Protein AF-A0A090TDG2-F1 (afdb_monomer)

Secondary structure (DSSP, 8-state):
-PPPPEESSS---GGGPPSS-BTTTEE-SSSS--S-TTS-SSSS-EEEETTEEEE----TT-EE---EE--S-S-EEE--EE----SS-EEEEEEETTEEEEEEEE--SS--TTS-EEPPPEEE-

Sequence (125 aa):
MALPFHELPTVIEAEDFDLGGQGVAYSDREADNLGSKNYRNEGVDFSTHDGNVHVGWFGRGEWMNYTVSVPESGYYEFSAWLGSKSTKVRSIELHEGEATLVEMPFLSSTGETRNFEQTQPHTLF

Structure (mmCIF, N/CA/C/O backbone):
data_AF-A0A090TDG2-F1
#
_entry.id   AF-A0A090TDG2-F1
#
loop_
_atom_site.group_PDB
_atom_site.id
_atom_site.type_symbol
_atom_site.label_atom_id
_atom_site.label_alt_id
_atom_site.label_comp_id
_atom_site.label_asym_id
_atom_site.label_entity_id
_atom_site.label_seq_id
_atom_site.pdbx_PDB_ins_code
_atom_site.Cartn_x
_atom_site.Cartn_y
_atom_site.Cartn_z
_atom_site.occupancy
_atom_site.B_iso_or_equiv
_atom_site.auth_seq_id
_atom_site.auth_comp_id
_atom_site.auth_asym_id
_atom_site.auth_atom_id
_atom_site.pdbx_PDB_model_num
ATOM 1 N N . MET A 1 1 ? 3.299 -23.505 3.174 1.00 52.59 1 MET A N 1
ATOM 2 C CA . MET A 1 1 ? 3.627 -22.106 3.510 1.00 52.59 1 MET A CA 1
ATOM 3 C C . MET A 1 1 ? 2.459 -21.602 4.341 1.00 52.59 1 MET A C 1
ATOM 5 O O . MET A 1 1 ? 1.334 -21.885 3.947 1.00 52.59 1 MET A O 1
ATOM 9 N N . ALA A 1 2 ? 2.695 -21.051 5.532 1.00 52.03 2 ALA A N 1
ATOM 10 C CA . ALA A 1 2 ? 1.613 -20.478 6.335 1.00 52.03 2 ALA A CA 1
ATOM 11 C C . ALA A 1 2 ? 1.201 -19.132 5.722 1.00 52.03 2 ALA A C 1
ATOM 13 O O . ALA A 1 2 ? 2.047 -18.472 5.121 1.00 52.03 2 ALA A O 1
ATOM 14 N N . LEU A 1 3 ? -0.078 -18.767 5.838 1.00 61.41 3 LEU A N 1
ATOM 15 C CA . LEU A 1 3 ? -0.554 -17.426 5.488 1.00 61.41 3 LEU A CA 1
ATOM 16 C C . 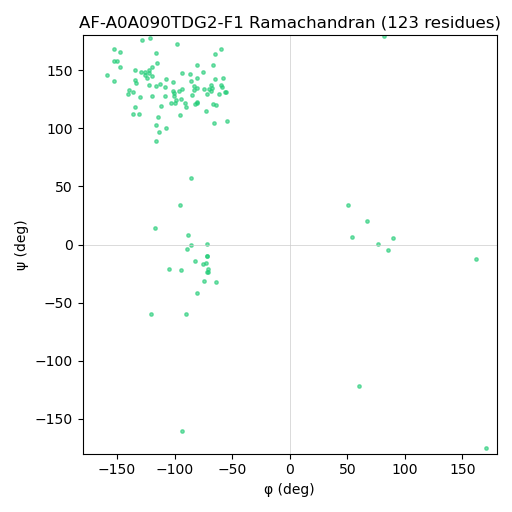LEU A 1 3 ? 0.220 -16.388 6.320 1.00 61.41 3 LEU A C 1
ATOM 18 O O . LEU A 1 3 ? 0.492 -16.676 7.492 1.00 61.41 3 LEU A O 1
ATOM 22 N N . PRO A 1 4 ? 0.565 -15.211 5.773 1.00 75.94 4 PRO A N 1
ATOM 23 C CA . PRO A 1 4 ? 1.006 -14.114 6.619 1.00 75.94 4 PRO A CA 1
ATOM 24 C C . PRO A 1 4 ? -0.178 -13.719 7.517 1.00 75.94 4 PRO A C 1
ATOM 26 O O . PRO A 1 4 ? -1.274 -13.445 7.039 1.00 75.94 4 PRO A O 1
ATOM 29 N N . PHE A 1 5 ? 0.007 -13.813 8.834 1.00 82.12 5 PHE A N 1
ATOM 30 C CA . PHE A 1 5 ? -1.003 -13.420 9.815 1.00 82.12 5 PHE A CA 1
ATOM 31 C C . PHE A 1 5 ? -0.658 -12.030 10.332 1.00 82.12 5 PHE A C 1
ATOM 33 O O . PHE A 1 5 ? 0.421 -11.836 10.893 1.00 82.12 5 PHE A O 1
ATOM 40 N N . HIS A 1 6 ? -1.589 -11.095 10.167 1.00 92.50 6 HIS A N 1
ATOM 41 C CA . HIS A 1 6 ? -1.414 -9.696 10.536 1.00 92.50 6 HIS A CA 1
ATOM 42 C C . HIS A 1 6 ? -2.380 -9.342 11.667 1.00 92.50 6 HIS A C 1
ATOM 44 O O . HIS A 1 6 ? -3.588 -9.281 11.453 1.00 92.50 6 HIS A O 1
ATOM 50 N N . GLU A 1 7 ? -1.878 -9.122 12.879 1.00 96.00 7 GLU A N 1
ATOM 51 C CA . GLU A 1 7 ? -2.692 -8.640 14.003 1.00 96.00 7 GLU A CA 1
ATOM 52 C C . GLU A 1 7 ? -2.515 -7.131 14.163 1.00 96.00 7 GLU A C 1
ATOM 54 O O . GLU A 1 7 ? -1.390 -6.647 14.286 1.00 96.00 7 GLU A O 1
ATOM 59 N N . LEU A 1 8 ? -3.616 -6.378 14.137 1.00 95.75 8 LEU A N 1
ATOM 60 C CA . LEU A 1 8 ? -3.569 -4.926 14.278 1.00 95.75 8 LEU A CA 1
ATOM 61 C C . LEU A 1 8 ? -3.431 -4.513 15.755 1.00 95.75 8 LEU A C 1
ATOM 63 O O . LEU A 1 8 ? -4.089 -5.104 16.615 1.00 95.75 8 LEU A O 1
ATOM 67 N N . PRO A 1 9 ? -2.669 -3.444 16.061 1.00 96.44 9 PRO A N 1
ATOM 68 C CA . PRO A 1 9 ? -1.952 -2.573 15.127 1.00 96.44 9 PRO A CA 1
ATOM 69 C C . PRO A 1 9 ? -0.569 -3.127 14.737 1.00 96.44 9 PRO A C 1
ATOM 71 O O . PRO A 1 9 ? 0.263 -3.409 15.597 1.00 96.44 9 PRO A O 1
ATOM 74 N N . THR A 1 10 ? -0.288 -3.207 13.435 1.00 95.56 10 THR A N 1
ATOM 75 C CA . THR A 1 10 ? 1.020 -3.620 12.901 1.00 95.56 10 THR A CA 1
ATOM 76 C C . THR A 1 10 ? 1.326 -2.909 11.584 1.00 95.56 10 THR A C 1
ATOM 78 O O . THR A 1 10 ? 0.439 -2.334 10.955 1.00 95.56 10 THR A O 1
ATOM 81 N N . VAL A 1 11 ? 2.588 -2.969 11.161 1.00 95.25 11 VAL A N 1
ATOM 82 C CA . VAL A 1 11 ? 2.963 -2.747 9.761 1.00 95.25 11 VAL A CA 1
ATOM 83 C C . VAL A 1 11 ? 2.699 -4.040 8.997 1.00 95.25 11 VAL A C 1
ATOM 85 O O . VAL A 1 11 ? 3.034 -5.123 9.478 1.00 95.25 11 VAL A O 1
ATOM 88 N N . ILE A 1 12 ? 2.079 -3.907 7.829 1.00 95.31 12 ILE A N 1
ATOM 89 C CA . ILE A 1 12 ? 1.849 -4.990 6.876 1.00 95.31 12 ILE A CA 1
ATOM 90 C C . ILE A 1 12 ? 2.725 -4.686 5.665 1.00 95.31 12 ILE A C 1
ATOM 92 O O . ILE A 1 12 ? 2.562 -3.632 5.048 1.00 95.31 12 ILE A O 1
ATOM 96 N N . GLU A 1 13 ? 3.659 -5.580 5.349 1.00 93.75 13 GLU A N 1
ATOM 97 C CA . GLU A 1 13 ? 4.484 -5.436 4.149 1.00 93.75 13 GLU A CA 1
ATOM 98 C C . GLU A 1 13 ? 3.614 -5.631 2.901 1.00 93.75 13 GLU A C 1
ATOM 100 O O . GLU A 1 13 ? 2.770 -6.528 2.852 1.00 93.75 13 GLU A O 1
ATOM 105 N N . ALA A 1 14 ? 3.799 -4.790 1.881 1.00 92.75 14 ALA A N 1
ATOM 106 C CA . ALA A 1 14 ? 2.953 -4.821 0.684 1.00 92.75 14 ALA A CA 1
ATOM 107 C C . ALA A 1 14 ? 3.098 -6.145 -0.086 1.00 92.75 14 ALA A C 1
ATOM 109 O O . ALA A 1 14 ? 2.158 -6.645 -0.699 1.00 92.75 14 ALA A O 1
ATOM 110 N N . GLU A 1 15 ? 4.282 -6.746 -0.043 1.00 90.25 15 GLU A N 1
ATOM 111 C CA . GLU A 1 15 ? 4.532 -8.059 -0.620 1.00 90.25 15 GLU A CA 1
ATOM 112 C C . GLU A 1 15 ? 3.890 -9.216 0.169 1.00 90.25 15 GLU A C 1
ATOM 114 O O . GLU A 1 15 ? 3.810 -10.332 -0.349 1.00 90.25 15 GLU A O 1
ATOM 119 N N . ASP A 1 16 ? 3.361 -8.951 1.370 1.00 91.56 16 ASP A N 1
ATOM 120 C CA . ASP A 1 16 ? 2.701 -9.918 2.248 1.00 91.56 16 ASP A CA 1
ATOM 121 C C . ASP A 1 16 ? 1.166 -9.966 2.129 1.00 91.56 16 ASP A C 1
ATOM 123 O O . ASP A 1 16 ? 0.457 -10.271 3.093 1.00 91.56 16 ASP A O 1
ATOM 127 N N . PHE A 1 17 ? 0.652 -9.741 0.916 1.00 91.94 17 PHE A N 1
ATOM 128 C CA . PHE A 1 17 ? -0.752 -9.980 0.550 1.00 91.94 17 PHE A CA 1
ATOM 129 C C . PHE A 1 17 ? -1.162 -11.451 0.744 1.00 91.94 17 PHE A C 1
ATOM 131 O O . PHE A 1 17 ? -0.336 -12.346 0.963 1.00 91.94 17 PHE A O 1
ATOM 138 N N . ASP A 1 18 ? -2.455 -11.728 0.675 1.00 91.69 18 ASP A N 1
ATOM 139 C CA . ASP A 1 18 ? -2.991 -13.068 0.881 1.00 91.69 18 ASP A CA 1
ATOM 140 C C . ASP A 1 18 ? -2.572 -14.044 -0.232 1.00 91.69 18 ASP A C 1
ATOM 142 O O . ASP A 1 18 ? -2.327 -13.675 -1.379 1.00 91.69 18 ASP A O 1
ATOM 146 N N . LEU A 1 19 ? -2.532 -15.337 0.095 1.00 88.00 19 LEU A N 1
ATOM 147 C CA . LEU A 1 19 ? -2.378 -16.393 -0.906 1.00 88.00 19 LEU A CA 1
ATOM 148 C C . LEU A 1 19 ? -3.751 -16.768 -1.471 1.00 88.00 19 LEU A C 1
ATOM 150 O O . LEU A 1 19 ? -4.722 -16.911 -0.730 1.00 88.00 19 LEU A O 1
ATOM 154 N N . GLY A 1 20 ? -3.826 -17.015 -2.775 1.00 87.94 20 GLY A N 1
ATOM 155 C CA . GLY A 1 20 ? -5.082 -17.418 -3.422 1.00 87.94 20 GLY A CA 1
ATOM 156 C C . GLY A 1 20 ? -5.096 -17.241 -4.935 1.00 87.94 20 GLY A C 1
ATOM 157 O O . GLY A 1 20 ? -5.960 -17.806 -5.604 1.00 87.94 20 GLY A O 1
ATOM 158 N N . GLY A 1 21 ? -4.108 -16.527 -5.478 1.00 88.81 21 GLY A N 1
ATOM 159 C CA . GLY A 1 21 ? -3.961 -16.305 -6.908 1.00 88.81 21 GLY A CA 1
ATOM 160 C C . GLY A 1 21 ? -4.827 -15.171 -7.466 1.00 88.81 21 GLY A C 1
ATOM 161 O O . GLY A 1 21 ? -5.606 -14.521 -6.761 1.00 88.81 21 GLY A O 1
ATOM 162 N N . GLN A 1 22 ? -4.665 -14.969 -8.774 1.00 90.50 22 GLN A N 1
ATOM 163 C CA . GLN A 1 22 ? -5.343 -13.954 -9.573 1.00 90.50 22 GLN A CA 1
ATOM 164 C C . GLN A 1 22 ? -6.872 -14.038 -9.455 1.00 90.50 22 GLN A C 1
ATOM 166 O O . GLN A 1 22 ? -7.466 -15.101 -9.642 1.00 90.50 22 GLN A O 1
ATOM 171 N N . GLY A 1 23 ? -7.516 -12.899 -9.211 1.00 91.69 23 GLY A N 1
ATOM 172 C CA . GLY A 1 23 ? -8.965 -12.766 -9.068 1.00 91.69 23 GLY A CA 1
ATOM 173 C C . GLY A 1 23 ? -9.521 -13.247 -7.724 1.00 91.69 23 GLY A C 1
ATOM 174 O O . GLY A 1 23 ? -10.732 -13.179 -7.528 1.00 91.69 23 GLY A O 1
ATOM 175 N N . VAL A 1 24 ? -8.665 -13.724 -6.813 1.00 91.75 24 VAL A N 1
ATOM 176 C CA . VAL A 1 24 ? -9.049 -14.194 -5.470 1.00 91.75 24 VAL A CA 1
ATOM 177 C C . VAL A 1 24 ? -8.333 -13.386 -4.391 1.00 91.75 24 VAL A C 1
ATOM 179 O O . VAL A 1 24 ? -8.987 -12.735 -3.581 1.00 91.75 24 VAL A O 1
ATOM 182 N N . ALA A 1 25 ? -6.999 -13.406 -4.388 1.00 91.88 25 ALA A N 1
ATOM 183 C CA . ALA A 1 25 ? -6.190 -12.712 -3.384 1.00 91.88 25 ALA A CA 1
ATOM 184 C C . ALA A 1 25 ? -5.539 -11.426 -3.912 1.00 91.88 25 ALA A C 1
ATOM 186 O O . ALA A 1 25 ? -5.221 -10.528 -3.139 1.00 91.88 25 ALA A O 1
ATOM 187 N N . TYR A 1 26 ? -5.392 -11.307 -5.228 1.00 93.25 26 TYR A N 1
ATOM 188 C CA . TYR A 1 26 ? -4.960 -10.089 -5.905 1.00 93.25 26 TYR A CA 1
ATOM 189 C C . TYR A 1 26 ? -5.526 -10.052 -7.324 1.00 93.25 26 TYR A C 1
ATOM 191 O O . TYR A 1 26 ? -5.995 -11.066 -7.848 1.00 93.25 26 TYR A O 1
ATOM 199 N N . SER A 1 27 ? -5.428 -8.901 -7.976 1.00 93.69 27 SER A N 1
ATOM 200 C CA . SER A 1 27 ? -5.579 -8.779 -9.421 1.00 93.69 27 SER A CA 1
ATOM 201 C C . SER A 1 27 ? -4.425 -7.970 -9.978 1.00 93.69 27 SER A C 1
ATOM 203 O O . SER A 1 27 ? -4.380 -6.762 -9.772 1.00 93.69 27 SER A O 1
ATOM 205 N N . ASP A 1 28 ? -3.571 -8.636 -10.741 1.00 88.44 28 ASP A N 1
ATOM 206 C CA . ASP A 1 28 ? -2.570 -8.033 -11.616 1.00 88.44 28 ASP A CA 1
ATOM 207 C C . ASP A 1 28 ? -3.103 -8.078 -13.058 1.00 88.44 28 ASP A C 1
ATOM 209 O O . ASP A 1 28 ? -3.711 -9.077 -13.469 1.00 88.44 28 ASP A O 1
ATOM 213 N N . ARG A 1 29 ? -3.046 -6.979 -13.809 1.00 84.88 29 ARG A N 1
ATOM 214 C CA . ARG A 1 29 ? -3.658 -6.933 -15.150 1.00 84.88 29 ARG A CA 1
ATOM 215 C C . ARG A 1 29 ? -2.750 -7.534 -16.212 1.00 84.88 29 ARG A C 1
ATOM 217 O O . ARG A 1 29 ? -3.230 -7.834 -17.316 1.00 84.88 29 ARG A O 1
ATOM 224 N N . GLU A 1 30 ? -1.490 -7.740 -15.886 1.00 76.69 30 GLU A N 1
ATOM 225 C CA . GLU A 1 30 ? -0.482 -8.275 -16.760 1.00 76.69 30 GLU A CA 1
ATOM 226 C C . GLU A 1 30 ? -0.410 -9.795 -16.542 1.00 76.69 30 GLU A C 1
ATOM 228 O O . GLU A 1 30 ? -0.428 -10.319 -15.433 1.00 76.69 30 GLU A O 1
ATOM 233 N N . ALA A 1 31 ? -0.380 -10.563 -17.637 1.00 63.91 31 ALA A N 1
ATOM 234 C CA . ALA A 1 31 ? -0.262 -12.022 -17.531 1.00 63.91 31 ALA A CA 1
ATOM 235 C C . ALA A 1 31 ? 1.141 -12.461 -17.068 1.00 63.91 31 ALA A C 1
ATOM 237 O O . ALA A 1 31 ? 1.316 -13.583 -16.587 1.00 63.91 31 ALA A O 1
ATOM 238 N N . ASP A 1 32 ? 2.130 -11.585 -17.248 1.00 67.38 32 ASP A N 1
ATOM 239 C CA . ASP A 1 32 ? 3.525 -11.816 -16.915 1.00 67.38 32 ASP A CA 1
ATOM 240 C C . ASP A 1 32 ? 3.899 -10.986 -15.691 1.00 67.38 32 ASP A C 1
ATOM 242 O O . ASP A 1 32 ? 3.753 -9.772 -15.724 1.00 67.38 32 ASP A O 1
ATOM 246 N N . ASN A 1 33 ? 4.479 -11.634 -14.676 1.00 64.69 33 ASN A N 1
ATOM 247 C CA . ASN A 1 33 ? 5.171 -10.933 -13.598 1.00 64.69 33 ASN A CA 1
ATOM 248 C C . ASN A 1 33 ? 6.421 -10.243 -14.190 1.00 64.69 33 ASN A C 1
ATOM 250 O O . ASN A 1 33 ? 7.402 -10.921 -14.529 1.00 64.69 33 ASN A O 1
ATOM 254 N N . LEU A 1 34 ? 6.358 -8.925 -14.374 1.00 68.88 34 LEU A N 1
ATOM 255 C CA . LEU A 1 34 ? 7.414 -8.022 -14.837 1.00 68.88 34 LEU A CA 1
ATOM 256 C C . LEU A 1 34 ? 8.508 -7.801 -13.778 1.00 68.88 34 LEU A C 1
ATOM 258 O O . LEU A 1 34 ? 9.559 -7.220 -14.076 1.00 68.88 34 LEU A O 1
ATOM 262 N N . GLY A 1 35 ? 8.268 -8.267 -12.554 1.00 67.94 35 GLY A N 1
ATOM 263 C CA . GLY A 1 35 ? 9.187 -8.253 -11.429 1.00 67.94 35 GLY A CA 1
ATOM 264 C C . GLY A 1 35 ? 10.029 -9.524 -11.239 1.00 67.94 35 GLY A C 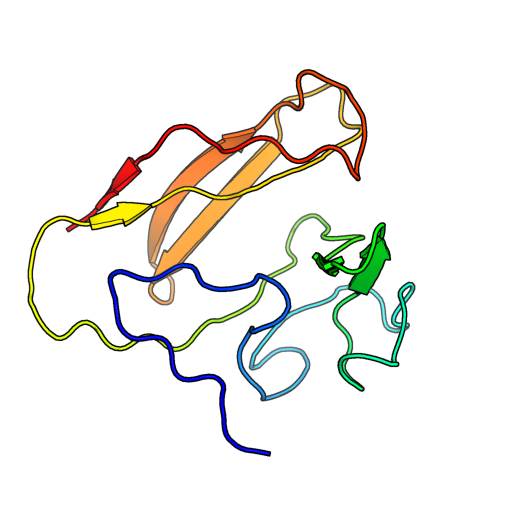1
ATOM 265 O O . GLY A 1 35 ? 10.277 -10.338 -12.132 1.00 67.94 35 GLY A O 1
ATOM 266 N N . SER A 1 36 ? 10.548 -9.674 -10.021 1.00 64.31 36 SER A N 1
ATOM 267 C CA . SER A 1 36 ? 11.329 -10.826 -9.575 1.00 64.31 36 SER A CA 1
ATOM 268 C C . SER A 1 36 ? 10.421 -11.898 -8.973 1.00 64.31 36 SER A C 1
ATOM 270 O O . SER A 1 36 ? 9.854 -11.712 -7.899 1.00 64.31 36 SER A O 1
ATOM 272 N N . LYS A 1 37 ? 10.398 -13.086 -9.585 1.00 63.94 37 LYS A N 1
ATOM 273 C CA . LYS A 1 37 ? 9.680 -14.272 -9.070 1.00 63.94 37 LYS A CA 1
ATOM 274 C C . LYS A 1 37 ? 10.322 -14.914 -7.832 1.00 63.94 37 LYS A C 1
ATOM 276 O O . LYS A 1 37 ? 9.849 -15.940 -7.352 1.00 63.94 37 LYS A O 1
ATOM 281 N N . ASN A 1 38 ? 11.433 -14.361 -7.338 1.00 65.06 38 ASN A N 1
ATOM 282 C CA . ASN A 1 38 ? 12.205 -14.960 -6.245 1.00 65.06 38 ASN A CA 1
ATOM 283 C C . ASN A 1 38 ? 11.546 -14.786 -4.871 1.00 65.06 38 ASN A C 1
ATOM 285 O O . ASN A 1 38 ? 11.940 -15.480 -3.938 1.00 65.06 38 ASN A O 1
ATOM 289 N N . TYR A 1 39 ? 10.585 -13.866 -4.742 1.00 70.31 39 TYR A N 1
ATOM 290 C CA . TYR A 1 39 ? 9.856 -13.657 -3.494 1.00 70.31 39 TYR A CA 1
ATOM 291 C C . TYR A 1 39 ? 8.605 -14.543 -3.429 1.00 70.31 39 TYR A C 1
ATOM 293 O O . TYR A 1 39 ? 8.511 -15.428 -2.579 1.00 70.31 39 TYR A O 1
ATOM 301 N N . ARG A 1 40 ? 7.690 -14.383 -4.393 1.00 74.56 40 ARG A N 1
ATOM 302 C CA . ARG A 1 40 ? 6.503 -15.230 -4.566 1.00 74.56 40 ARG A CA 1
ATOM 303 C C . ARG A 1 40 ? 6.354 -15.627 -6.030 1.00 74.56 40 ARG A C 1
ATOM 305 O O . ARG A 1 40 ? 6.547 -14.814 -6.928 1.00 74.56 40 ARG A O 1
ATOM 312 N N . ASN A 1 41 ? 5.993 -16.886 -6.272 1.00 68.81 41 ASN A N 1
ATOM 313 C CA . ASN A 1 41 ? 5.681 -17.384 -7.614 1.00 68.81 41 ASN A CA 1
ATOM 314 C C . ASN A 1 41 ? 4.207 -17.105 -7.959 1.00 68.81 41 ASN A C 1
ATOM 316 O O . ASN A 1 41 ? 3.433 -18.031 -8.203 1.00 68.81 41 ASN A O 1
ATOM 320 N N . GLU A 1 42 ? 3.827 -15.830 -7.909 1.00 78.12 42 GLU A N 1
ATOM 321 C CA . GLU A 1 42 ? 2.478 -15.313 -8.164 1.00 78.12 42 GLU A CA 1
ATOM 322 C C . GLU A 1 42 ? 2.524 -14.177 -9.20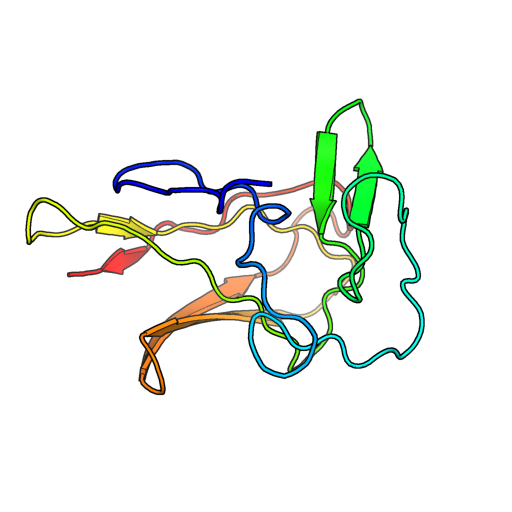6 1.00 78.12 42 GLU A C 1
ATOM 324 O O . GLU A 1 42 ? 3.598 -13.832 -9.705 1.00 78.12 42 GLU A O 1
ATOM 329 N N . GLY A 1 43 ? 1.356 -13.667 -9.602 1.00 80.50 43 GLY A N 1
ATOM 330 C CA . GLY A 1 43 ? 1.195 -12.685 -10.677 1.00 80.50 43 GLY A CA 1
ATOM 331 C C . GLY A 1 43 ? 1.635 -11.270 -10.311 1.00 80.50 43 GLY A C 1
ATOM 332 O O . GLY A 1 43 ? 2.154 -10.604 -11.188 1.00 80.50 43 GLY A O 1
ATOM 333 N N . VAL A 1 44 ? 1.511 -10.867 -9.038 1.00 85.81 44 VAL A N 1
ATOM 334 C CA . VAL A 1 44 ? 1.905 -9.527 -8.566 1.00 85.81 44 VAL A CA 1
ATOM 335 C C . VAL A 1 44 ? 3.382 -9.247 -8.831 1.00 85.81 44 VAL A C 1
ATOM 337 O O . VAL A 1 44 ? 4.254 -10.069 -8.534 1.00 85.81 44 VAL A O 1
ATOM 340 N N . ASP A 1 45 ? 3.666 -8.049 -9.319 1.00 85.25 45 ASP A N 1
ATOM 341 C CA . ASP A 1 45 ? 5.017 -7.596 -9.616 1.00 85.25 45 ASP A CA 1
ATOM 342 C C . ASP A 1 45 ? 5.804 -7.108 -8.392 1.00 85.25 45 ASP A C 1
ATOM 344 O O . ASP A 1 45 ? 5.445 -6.131 -7.734 1.00 85.25 45 ASP A O 1
ATOM 348 N N . PHE A 1 46 ? 6.967 -7.721 -8.133 1.00 86.44 46 PHE A N 1
ATOM 349 C CA . PHE A 1 46 ? 7.878 -7.303 -7.054 1.00 86.44 46 PHE A CA 1
ATOM 350 C C . PHE A 1 46 ? 9.250 -6.893 -7.567 1.00 86.44 46 PHE A C 1
ATOM 352 O O . PHE A 1 46 ? 9.776 -7.434 -8.540 1.00 86.44 46 PHE A O 1
ATOM 359 N N . SER A 1 47 ? 9.921 -6.016 -6.833 1.00 84.88 47 SER A N 1
ATOM 360 C CA . SER A 1 47 ? 11.344 -5.755 -7.030 1.00 84.88 47 SER A CA 1
ATOM 361 C C . SER A 1 47 ? 12.064 -5.730 -5.692 1.00 84.88 47 SER A C 1
ATOM 363 O O . SER A 1 47 ? 11.513 -5.330 -4.675 1.00 84.88 47 SER A O 1
ATOM 365 N N . THR A 1 48 ? 13.339 -6.111 -5.707 1.00 86.38 48 THR A N 1
ATOM 366 C CA .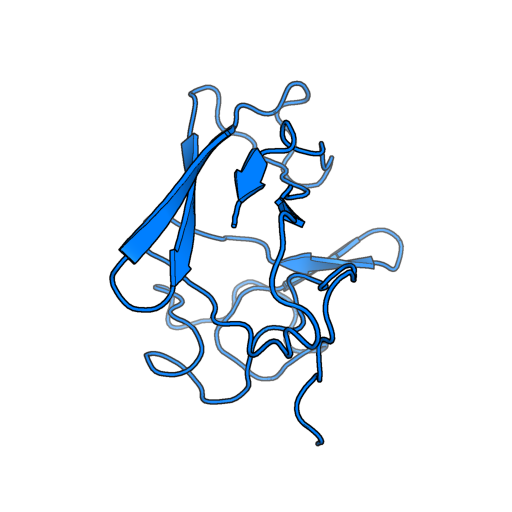 THR A 1 48 ? 14.234 -5.911 -4.566 1.00 86.38 48 THR A CA 1
ATOM 367 C C . THR A 1 48 ? 15.101 -4.6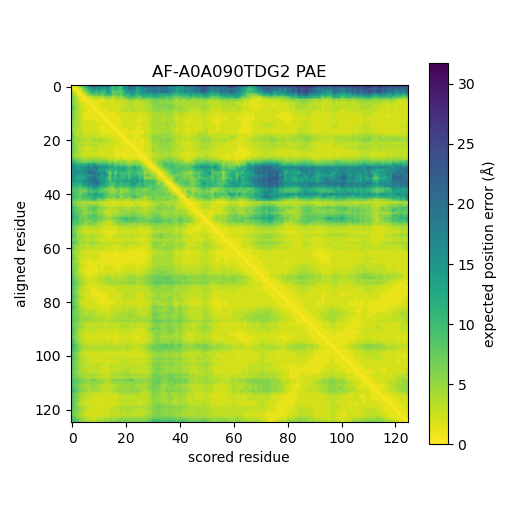86 -4.824 1.00 86.38 48 THR A C 1
ATOM 369 O O . THR A 1 48 ? 15.689 -4.556 -5.901 1.00 86.38 48 THR A O 1
ATOM 372 N N . HIS A 1 49 ? 15.177 -3.776 -3.860 1.00 82.88 49 HIS A N 1
ATOM 373 C CA . HIS A 1 49 ? 16.064 -2.615 -3.894 1.00 82.88 49 HIS A CA 1
ATOM 374 C C . HIS A 1 49 ? 16.643 -2.388 -2.497 1.00 82.88 49 HIS A C 1
ATOM 376 O O . HIS A 1 49 ? 15.909 -2.422 -1.516 1.00 82.88 49 HIS A O 1
ATOM 382 N N . ASP A 1 50 ? 17.966 -2.239 -2.405 1.00 84.31 50 ASP A N 1
ATOM 383 C CA . ASP A 1 50 ? 18.702 -2.052 -1.144 1.00 84.31 50 ASP A CA 1
ATOM 384 C C . ASP A 1 50 ? 18.375 -3.080 -0.043 1.00 84.31 50 ASP A C 1
ATOM 386 O O . ASP A 1 50 ? 18.395 -2.783 1.146 1.00 84.31 50 ASP A O 1
ATOM 390 N N . GLY A 1 51 ? 18.087 -4.320 -0.450 1.00 83.00 51 GLY A N 1
ATOM 391 C CA . GLY A 1 51 ? 17.753 -5.421 0.458 1.00 83.00 51 GLY A CA 1
ATOM 392 C C . GLY A 1 51 ? 16.279 -5.503 0.864 1.00 83.00 51 GLY A C 1
ATOM 393 O O . GLY A 1 51 ? 15.910 -6.490 1.492 1.00 83.00 51 GLY A O 1
ATOM 394 N N . ASN A 1 52 ? 15.441 -4.546 0.457 1.00 84.69 52 ASN A N 1
ATOM 395 C CA . ASN A 1 52 ? 14.004 -4.546 0.732 1.00 84.69 52 ASN A CA 1
ATOM 396 C C . ASN A 1 52 ? 13.216 -5.001 -0.496 1.00 84.69 52 ASN A C 1
ATOM 398 O O . ASN A 1 52 ? 13.551 -4.635 -1.632 1.00 84.69 52 ASN A O 1
ATOM 402 N N . VAL A 1 53 ? 12.175 -5.797 -0.273 1.00 88.69 53 VAL A N 1
ATOM 403 C CA . VAL A 1 53 ? 11.189 -6.135 -1.301 1.00 88.69 53 VAL A CA 1
ATOM 404 C C . VAL A 1 53 ? 10.114 -5.045 -1.295 1.00 88.69 53 VAL A C 1
ATOM 406 O O . VAL A 1 53 ? 9.882 -4.389 -0.290 1.00 88.69 53 VAL A O 1
ATOM 409 N N . HIS A 1 54 ? 9.564 -4.750 -2.465 1.00 89.75 54 HIS A N 1
ATOM 410 C CA . HIS A 1 54 ? 8.409 -3.874 -2.608 1.00 89.75 54 HIS A CA 1
ATOM 411 C C . HIS A 1 54 ? 7.576 -4.334 -3.795 1.00 89.75 54 HIS A C 1
ATOM 413 O O . HIS A 1 54 ? 8.112 -4.879 -4.770 1.00 89.75 54 HIS A O 1
ATOM 419 N N . VAL A 1 55 ? 6.280 -4.044 -3.735 1.00 92.19 55 VAL A N 1
ATOM 420 C CA . VAL A 1 55 ? 5.391 -4.152 -4.890 1.00 92.19 55 VAL A CA 1
ATOM 421 C C . VAL A 1 55 ? 5.706 -3.018 -5.865 1.00 92.19 55 VAL A C 1
ATOM 423 O O . VAL A 1 55 ? 5.834 -1.851 -5.486 1.00 92.19 55 VAL A O 1
ATOM 426 N N . GLY A 1 56 ? 5.892 -3.377 -7.128 1.00 90.00 56 GLY A N 1
ATOM 427 C CA . GLY A 1 56 ? 6.122 -2.465 -8.241 1.00 90.00 56 GLY A CA 1
ATOM 428 C C . GLY A 1 56 ? 5.047 -2.648 -9.302 1.00 90.00 56 GLY A C 1
ATOM 429 O O . GLY A 1 56 ? 4.166 -3.476 -9.144 1.00 90.00 56 GLY A O 1
ATOM 430 N N . TRP A 1 57 ? 5.103 -1.840 -10.364 1.00 89.75 57 TRP A N 1
ATOM 431 C CA . TRP A 1 57 ? 4.174 -1.902 -11.508 1.00 89.75 57 TRP A CA 1
ATOM 432 C C . TRP A 1 57 ? 2.671 -1.823 -11.181 1.00 89.75 57 TRP A C 1
ATOM 434 O O . TRP A 1 57 ? 1.873 -1.821 -12.105 1.00 89.75 57 TRP A O 1
ATOM 444 N N . PHE A 1 58 ? 2.316 -1.568 -9.916 1.00 91.50 58 PHE A N 1
ATOM 445 C CA . PHE A 1 58 ? 0.946 -1.459 -9.431 1.00 91.50 58 PHE A CA 1
ATOM 446 C C . PHE A 1 58 ? 0.127 -0.427 -10.222 1.00 91.50 58 PHE A C 1
ATOM 448 O O . PHE A 1 58 ? 0.318 0.796 -10.124 1.00 91.50 58 PHE A O 1
ATOM 455 N N . GLY A 1 59 ? -0.759 -0.949 -11.059 1.00 89.81 59 GLY A N 1
ATOM 456 C CA . GLY A 1 59 ? -1.496 -0.247 -12.089 1.00 89.81 59 GLY A CA 1
ATOM 457 C C . GLY A 1 59 ? -2.912 0.147 -11.680 1.00 89.81 59 GLY A C 1
ATOM 458 O O . GLY A 1 59 ? -3.464 -0.227 -10.647 1.00 89.81 59 GLY A O 1
ATOM 459 N N . ARG A 1 60 ? -3.567 0.936 -12.540 1.00 91.19 60 ARG A N 1
ATOM 460 C CA . ARG A 1 60 ? -4.957 1.342 -12.298 1.00 91.19 60 ARG A CA 1
ATOM 461 C C . ARG A 1 60 ? -5.897 0.133 -12.370 1.00 91.19 60 ARG A C 1
ATOM 463 O O . ARG A 1 60 ? -6.105 -0.435 -13.449 1.00 91.19 60 ARG A O 1
ATOM 470 N N . GLY A 1 61 ? -6.595 -0.107 -11.264 1.00 91.81 61 GLY A N 1
ATOM 471 C CA . GLY A 1 61 ? -7.594 -1.168 -11.129 1.00 91.81 61 GLY A CA 1
ATOM 472 C C . GLY A 1 61 ? -7.015 -2.497 -10.651 1.00 91.81 61 GLY A C 1
ATOM 473 O O . GLY A 1 61 ? -7.749 -3.479 -10.620 1.00 91.81 61 GLY A O 1
ATOM 474 N N . GLU A 1 62 ? -5.731 -2.526 -10.306 1.00 95.12 62 GLU A N 1
ATOM 475 C CA . GLU A 1 62 ? -5.124 -3.636 -9.581 1.00 95.12 62 GLU A CA 1
ATOM 476 C C . GLU A 1 62 ? -5.426 -3.535 -8.094 1.00 95.12 62 GLU A C 1
ATOM 478 O O . GLU A 1 62 ? -5.705 -2.452 -7.572 1.00 95.12 62 GLU A O 1
ATOM 483 N N . TRP A 1 63 ? -5.406 -4.680 -7.424 1.00 95.94 63 TRP A N 1
ATOM 484 C CA . TRP A 1 63 ? -5.707 -4.781 -6.003 1.00 95.94 63 TRP A CA 1
ATOM 485 C C . TRP A 1 63 ? -4.995 -5.977 -5.381 1.00 95.94 63 TRP A C 1
ATOM 487 O O . TRP A 1 63 ? -4.639 -6.933 -6.069 1.00 95.94 63 TRP A O 1
ATOM 497 N N . MET A 1 64 ? -4.809 -5.913 -4.066 1.00 96.06 64 MET A N 1
ATOM 498 C CA . MET A 1 64 ? -4.245 -6.973 -3.236 1.00 96.06 64 MET A CA 1
ATOM 499 C C . MET A 1 64 ? -5.031 -7.024 -1.928 1.00 96.06 64 MET A C 1
ATOM 501 O O . MET A 1 64 ? -5.265 -5.979 -1.319 1.00 96.06 64 MET A O 1
ATOM 505 N N . ASN A 1 65 ? -5.434 -8.220 -1.511 1.00 95.50 65 ASN A N 1
ATOM 506 C CA . ASN A 1 65 ? -6.131 -8.444 -0.250 1.00 95.50 65 ASN A CA 1
ATOM 507 C C . ASN A 1 65 ? -5.144 -8.808 0.856 1.00 95.50 65 ASN A C 1
ATOM 509 O O . ASN A 1 65 ? -4.143 -9.478 0.609 1.00 95.50 65 ASN A O 1
ATOM 513 N N . TYR A 1 66 ? -5.469 -8.390 2.076 1.00 94.81 66 TYR A N 1
ATOM 514 C CA . TYR A 1 66 ? -4.711 -8.700 3.281 1.00 94.81 66 TYR A CA 1
ATOM 515 C C . TYR A 1 66 ? -5.691 -9.122 4.369 1.00 94.81 66 TYR A C 1
ATOM 517 O O . TYR A 1 66 ? -6.549 -8.338 4.783 1.00 94.81 66 TYR A O 1
ATOM 525 N N . THR A 1 67 ? -5.563 -10.352 4.850 1.00 94.44 67 THR A N 1
ATOM 526 C CA . THR A 1 67 ? -6.355 -10.846 5.970 1.00 94.44 67 THR A CA 1
ATOM 527 C C . THR A 1 67 ? -5.738 -10.357 7.277 1.00 94.44 67 THR A C 1
ATOM 529 O O . THR A 1 67 ? -4.582 -10.652 7.583 1.00 94.44 67 THR A O 1
ATOM 532 N N . VAL A 1 68 ? -6.528 -9.635 8.075 1.00 94.38 68 VAL A N 1
ATOM 533 C CA . VAL A 1 68 ? -6.093 -9.068 9.359 1.00 94.38 68 VAL A CA 1
ATOM 534 C C . VAL A 1 68 ? -6.954 -9.555 10.526 1.00 94.38 68 VAL A C 1
ATOM 536 O O . VAL A 1 68 ? -8.142 -9.840 10.371 1.00 94.38 68 VAL A O 1
ATOM 539 N N . SER A 1 69 ? -6.355 -9.630 11.713 1.00 95.62 69 SER A N 1
ATOM 540 C CA . SER A 1 69 ? -7.040 -9.806 12.995 1.00 95.62 69 SER A CA 1
ATOM 541 C C . SER A 1 69 ? -7.138 -8.461 13.709 1.00 95.62 69 SER A C 1
ATOM 543 O O . SER A 1 69 ? -6.127 -7.782 13.892 1.00 95.62 69 SER A O 1
ATOM 545 N N . VAL A 1 70 ? -8.347 -8.087 14.132 1.00 95.56 70 VAL A N 1
ATOM 546 C CA . VAL A 1 70 ? -8.623 -6.848 14.874 1.00 95.56 70 VAL A CA 1
ATOM 547 C C . VAL A 1 70 ? -9.128 -7.233 16.269 1.00 95.56 70 VAL A C 1
ATOM 549 O O . VAL A 1 70 ? -10.326 -7.466 16.443 1.00 95.56 70 VAL A O 1
ATOM 552 N N . PRO A 1 71 ? -8.231 -7.403 17.260 1.00 95.75 71 PRO A N 1
ATOM 553 C CA . PRO A 1 71 ? -8.596 -7.961 18.565 1.00 95.75 71 PRO A CA 1
ATOM 554 C C . PRO A 1 71 ? -9.441 -7.004 19.417 1.00 95.75 71 PRO A C 1
ATOM 556 O O . PRO A 1 71 ? -10.183 -7.453 20.292 1.00 95.75 71 PRO A O 1
ATOM 559 N N . GLU A 1 72 ? -9.351 -5.699 19.158 1.00 96.12 72 GLU A N 1
ATOM 560 C CA . GLU A 1 72 ? -10.059 -4.656 19.894 1.00 96.12 72 GLU A CA 1
ATOM 561 C C . GLU A 1 72 ? -10.771 -3.718 18.915 1.00 96.12 72 GLU A C 1
ATOM 563 O O . GLU A 1 72 ? -10.162 -3.178 18.001 1.00 96.12 72 GLU A O 1
ATOM 568 N N . SER A 1 73 ? -12.075 -3.496 19.096 1.00 95.88 73 SER A N 1
ATOM 569 C CA . SER A 1 73 ? -12.776 -2.454 18.338 1.00 95.88 73 SER A CA 1
ATOM 570 C C . SER A 1 73 ? -12.326 -1.075 18.813 1.00 95.88 73 SER A C 1
ATOM 572 O O . SER A 1 73 ? -12.310 -0.805 20.017 1.00 95.88 73 SER A O 1
ATOM 574 N N . GLY A 1 74 ? -12.021 -0.175 17.886 1.00 96.25 74 GLY A N 1
ATOM 575 C CA . GLY A 1 74 ? -11.528 1.149 18.228 1.00 96.25 74 GLY A CA 1
ATOM 576 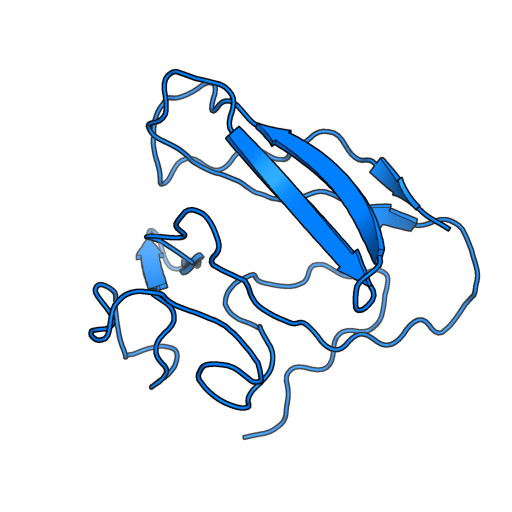C C . GLY A 1 74 ? -11.035 1.904 17.009 1.00 96.25 74 GLY A C 1
ATOM 577 O O . GLY A 1 74 ? -11.158 1.440 15.885 1.00 96.25 74 GLY A O 1
ATOM 578 N N . TYR A 1 75 ? -10.472 3.085 17.247 1.00 97.00 75 TYR A N 1
ATOM 579 C CA . TYR A 1 75 ? -9.911 3.882 16.168 1.00 97.00 75 TYR A CA 1
ATOM 580 C C . TYR A 1 75 ? -8.491 3.430 15.825 1.00 97.00 75 TYR A C 1
ATOM 582 O O . TYR A 1 75 ? -7.648 3.311 16.715 1.00 97.00 75 TYR A O 1
ATOM 590 N N . TYR A 1 76 ? -8.223 3.264 14.534 1.00 97.31 76 TYR A N 1
ATOM 591 C CA . TYR A 1 76 ? -6.920 2.915 13.978 1.00 97.31 76 TYR A CA 1
ATOM 592 C C . TYR A 1 76 ? -6.438 4.005 13.025 1.00 97.31 76 TYR A C 1
ATOM 594 O O . TYR A 1 76 ? -7.228 4.610 12.304 1.00 97.31 76 TYR A O 1
ATOM 602 N N . GLU A 1 77 ? -5.130 4.251 12.999 1.00 97.19 77 GLU A N 1
ATOM 603 C CA . GLU A 1 77 ? -4.515 5.096 11.977 1.00 97.19 77 GLU A CA 1
ATOM 604 C C . GLU A 1 77 ? -4.002 4.230 10.829 1.00 97.19 77 GLU A C 1
ATOM 606 O O . GLU A 1 77 ? -3.204 3.315 11.033 1.00 97.19 77 GLU A O 1
ATOM 611 N N . PHE A 1 78 ? -4.442 4.544 9.614 1.00 97.25 78 PHE A N 1
ATOM 612 C CA . PHE A 1 78 ? -3.966 3.915 8.392 1.00 97.25 78 PHE A CA 1
ATOM 613 C C . PHE A 1 78 ? -3.091 4.880 7.591 1.00 97.25 78 PHE A C 1
ATOM 615 O O . PHE A 1 78 ? -3.443 6.043 7.395 1.00 97.25 78 PHE A O 1
ATOM 622 N N . SER A 1 79 ? -1.959 4.390 7.092 1.00 97.44 79 SER A N 1
ATOM 623 C CA . SER A 1 79 ? -1.094 5.100 6.146 1.00 97.44 79 SER A CA 1
ATOM 624 C C . SER A 1 79 ? -0.375 4.095 5.249 1.00 97.44 79 SER A C 1
ATOM 626 O O . SER A 1 79 ? -0.211 2.937 5.633 1.00 97.44 79 SER A O 1
ATOM 628 N N . ALA A 1 80 ? 0.071 4.536 4.075 1.00 97.00 80 ALA A N 1
ATOM 629 C CA . ALA A 1 80 ? 0.802 3.707 3.122 1.00 97.00 80 ALA A CA 1
ATOM 630 C C . ALA A 1 80 ? 2.134 4.358 2.730 1.00 97.00 80 ALA A C 1
ATOM 632 O O . ALA A 1 80 ? 2.239 5.582 2.667 1.00 97.00 80 ALA A O 1
ATOM 633 N N . TRP A 1 81 ? 3.141 3.539 2.432 1.00 96.50 81 TRP A N 1
ATOM 634 C CA . TRP A 1 81 ? 4.419 3.987 1.875 1.00 96.50 81 TRP A CA 1
ATOM 635 C C . TRP A 1 81 ? 4.381 3.865 0.355 1.00 96.50 81 TRP A C 1
ATOM 637 O O . TRP A 1 81 ? 4.330 2.758 -0.173 1.00 96.50 81 TRP A O 1
ATOM 647 N N . LEU A 1 82 ? 4.386 4.995 -0.355 1.00 96.25 82 LEU A N 1
ATOM 648 C CA . LEU A 1 82 ? 4.156 5.039 -1.802 1.00 96.25 82 LEU A CA 1
ATOM 649 C C . LEU A 1 82 ? 5.286 5.767 -2.534 1.00 96.25 82 LEU A C 1
ATOM 651 O O . LEU A 1 82 ? 5.860 6.727 -2.029 1.00 96.25 82 LEU A O 1
ATOM 655 N N . GLY A 1 83 ? 5.590 5.319 -3.752 1.00 95.25 83 GLY A N 1
ATOM 656 C CA . GLY A 1 83 ? 6.551 5.942 -4.665 1.00 95.25 83 GLY A CA 1
ATOM 657 C C . GLY A 1 83 ? 5.961 6.020 -6.071 1.00 95.25 83 GLY A C 1
ATOM 658 O O . GLY A 1 83 ? 5.243 5.119 -6.505 1.00 95.25 83 GLY A O 1
ATOM 659 N N . SER A 1 84 ? 6.204 7.107 -6.809 1.00 95.06 84 SER A N 1
ATOM 660 C CA . SER A 1 84 ? 5.631 7.261 -8.153 1.00 95.06 84 SER A CA 1
ATOM 661 C C . SER A 1 84 ? 6.389 8.260 -9.019 1.00 95.06 84 SER A C 1
ATOM 663 O O . SER A 1 84 ? 6.814 9.307 -8.552 1.00 95.06 84 SER A O 1
ATOM 665 N N . LYS A 1 85 ? 6.451 7.979 -10.325 1.00 95.81 85 LYS A N 1
ATOM 666 C CA . LYS A 1 85 ? 6.899 8.925 -11.366 1.00 95.81 85 LYS A CA 1
ATOM 667 C C . LYS A 1 85 ? 5.776 9.828 -11.886 1.00 95.81 85 LYS A C 1
ATOM 669 O O . LYS A 1 85 ? 5.991 10.621 -12.801 1.00 95.81 85 LYS A O 1
ATOM 674 N N . SER A 1 86 ? 4.546 9.674 -11.387 1.00 94.81 86 SER A N 1
ATOM 675 C CA . SER A 1 86 ? 3.416 10.455 -11.889 1.00 94.81 86 SER A CA 1
ATOM 676 C C . SER A 1 86 ? 3.554 11.927 -11.510 1.00 94.81 86 SER A C 1
ATOM 678 O O . SER A 1 86 ? 3.756 12.260 -10.352 1.00 94.81 86 SER A O 1
ATOM 680 N N . THR A 1 87 ? 3.362 12.820 -12.481 1.00 95.69 87 THR A N 1
ATOM 681 C CA . THR A 1 87 ? 3.317 14.275 -12.252 1.00 95.69 87 THR A CA 1
ATOM 682 C C . THR A 1 87 ? 1.908 14.777 -11.916 1.00 95.69 87 THR A C 1
ATOM 684 O O . THR A 1 87 ? 1.646 15.978 -11.945 1.00 95.69 87 THR A O 1
ATOM 687 N N . LYS A 1 88 ? 0.958 13.862 -11.705 1.00 96.25 88 LYS A N 1
ATOM 688 C CA . LYS A 1 88 ? -0.436 14.146 -11.359 1.00 96.25 88 LYS A CA 1
ATOM 689 C C . LYS A 1 88 ? -0.797 13.327 -10.132 1.00 96.25 88 LYS A C 1
ATOM 691 O O . LYS A 1 88 ? -0.295 12.216 -9.983 1.00 96.25 88 LYS A O 1
ATOM 696 N N . VAL A 1 89 ? -1.693 13.864 -9.307 1.00 96.25 89 VAL A N 1
ATOM 697 C CA . VAL A 1 89 ? -2.247 13.128 -8.169 1.00 96.25 89 VAL A CA 1
ATOM 698 C C . VAL A 1 89 ? -2.881 11.831 -8.674 1.00 96.25 89 VAL A C 1
ATOM 700 O O . VAL A 1 89 ? -3.640 11.829 -9.651 1.00 96.25 89 VAL A O 1
ATOM 703 N N . ARG A 1 90 ? -2.526 10.732 -8.018 1.00 94.69 90 ARG A N 1
ATOM 704 C CA . ARG A 1 90 ? -3.176 9.424 -8.111 1.00 94.69 90 ARG A CA 1
ATOM 705 C C . ARG A 1 90 ? -3.762 9.089 -6.750 1.00 94.69 90 ARG A C 1
ATOM 707 O O . ARG A 1 90 ? -3.377 9.715 -5.774 1.00 94.69 90 ARG A O 1
ATOM 714 N N . SER A 1 91 ? -4.650 8.111 -6.691 1.00 94.94 91 SER A N 1
ATOM 715 C CA . SER A 1 91 ? -5.218 7.658 -5.427 1.00 94.94 91 SER A CA 1
ATOM 716 C C . SER A 1 91 ? -4.983 6.164 -5.264 1.00 94.94 91 SER A C 1
ATOM 718 O O . SER A 1 91 ? -5.040 5.426 -6.252 1.00 94.94 91 SER A O 1
ATOM 720 N N . ILE A 1 92 ? -4.727 5.742 -4.029 1.00 96.12 92 ILE A N 1
ATOM 721 C CA . ILE A 1 92 ? -4.957 4.367 -3.580 1.00 96.12 92 ILE A CA 1
ATOM 722 C C . ILE A 1 92 ? -6.173 4.383 -2.668 1.00 96.12 92 ILE A C 1
ATOM 724 O O . ILE A 1 92 ? -6.359 5.319 -1.895 1.00 96.12 92 ILE A O 1
ATOM 728 N N . GLU A 1 93 ? -6.988 3.345 -2.753 1.00 97.19 93 GLU A N 1
ATOM 729 C CA . GLU A 1 93 ? -8.146 3.166 -1.893 1.00 97.19 93 GLU A CA 1
ATOM 730 C C . GLU A 1 93 ? -7.923 1.961 -0.978 1.00 97.19 93 GLU A C 1
ATOM 732 O O . GLU A 1 93 ? -7.429 0.926 -1.426 1.00 97.19 93 GLU A O 1
ATOM 737 N N . LEU A 1 94 ? -8.302 2.091 0.292 1.00 97.50 94 LEU A N 1
ATOM 738 C CA . LEU A 1 94 ? -8.450 0.961 1.206 1.00 97.50 94 LEU A CA 1
ATOM 739 C C . LEU A 1 94 ? -9.920 0.550 1.231 1.00 97.50 94 LEU A C 1
ATOM 741 O O . LEU A 1 94 ? -10.800 1.400 1.396 1.00 97.50 94 LEU A O 1
ATOM 745 N N . HIS A 1 95 ? -10.172 -0.747 1.102 1.00 97.31 95 HIS A N 1
ATOM 746 C CA . HIS A 1 95 ? -11.513 -1.320 1.065 1.00 97.31 95 HIS A CA 1
ATOM 747 C C . HIS A 1 95 ? -11.701 -2.356 2.176 1.00 97.31 95 HIS A C 1
ATOM 749 O O . HIS A 1 95 ? -10.767 -3.074 2.525 1.00 97.31 95 HIS A O 1
ATOM 755 N N . GLU A 1 96 ? -12.928 -2.461 2.681 1.00 94.50 96 GLU A N 1
ATOM 756 C CA . GLU A 1 96 ? -13.430 -3.609 3.439 1.00 94.50 96 GLU A CA 1
ATOM 757 C C . GLU A 1 96 ? -14.575 -4.240 2.634 1.00 94.50 96 GLU A C 1
ATOM 759 O O . GLU A 1 96 ? -15.688 -3.712 2.557 1.00 94.50 96 GLU A O 1
ATOM 764 N N . GLY A 1 97 ? -14.286 -5.358 1.963 1.00 91.56 97 GLY A N 1
ATOM 765 C CA . GLY A 1 97 ? -15.198 -5.913 0.964 1.00 91.56 97 GLY A CA 1
ATOM 766 C C . GLY A 1 97 ? -15.443 -4.913 -0.170 1.00 91.56 97 GLY A C 1
ATOM 767 O O . GLY A 1 97 ? -14.503 -4.468 -0.814 1.00 91.56 97 GLY A O 1
ATOM 768 N N . GLU A 1 98 ? -16.705 -4.549 -0.400 1.00 92.44 98 GLU A N 1
ATOM 769 C CA . GLU A 1 98 ? -17.105 -3.569 -1.428 1.00 92.44 98 GLU A CA 1
ATOM 770 C C . GLU A 1 98 ? -17.123 -2.117 -0.908 1.00 92.44 98 GLU A C 1
ATOM 772 O O . GLU A 1 98 ? -17.437 -1.189 -1.656 1.00 92.44 98 GLU A O 1
ATOM 777 N N . ALA A 1 99 ? -16.868 -1.901 0.388 1.00 95.44 99 ALA A N 1
ATOM 778 C CA . ALA A 1 99 ? -16.907 -0.577 0.994 1.00 95.44 99 ALA A CA 1
ATOM 779 C C . ALA A 1 99 ? -15.526 0.085 0.947 1.00 95.44 99 ALA A C 1
ATOM 781 O O . ALA A 1 99 ? -14.573 -0.411 1.543 1.00 95.44 99 ALA A O 1
ATOM 782 N N . THR A 1 100 ? -15.428 1.254 0.315 1.00 97.06 100 THR A N 1
ATOM 783 C CA . THR A 1 100 ? -14.235 2.103 0.415 1.00 97.06 100 THR A CA 1
ATOM 784 C C . THR A 1 100 ? -14.172 2.745 1.799 1.00 97.06 100 THR A C 1
ATOM 786 O O . THR A 1 100 ? -15.021 3.568 2.143 1.00 97.06 100 THR A O 1
ATOM 789 N N . LEU A 1 101 ? -13.153 2.392 2.582 1.00 96.75 101 LEU A N 1
ATOM 790 C CA . LEU A 1 101 ? -12.895 2.980 3.897 1.00 96.75 101 LEU A CA 1
ATOM 791 C C . LEU A 1 101 ? -12.180 4.328 3.777 1.00 96.75 101 LEU A C 1
ATOM 793 O O . LEU A 1 101 ? -12.511 5.277 4.487 1.00 96.75 101 LEU A O 1
ATOM 797 N N . VAL A 1 102 ? -11.203 4.424 2.870 1.00 97.19 102 VAL A N 1
ATOM 798 C CA . VAL A 1 102 ? -10.466 5.665 2.612 1.00 97.19 102 VAL A CA 1
ATOM 799 C C . VAL A 1 102 ? -9.935 5.719 1.183 1.00 97.19 102 VAL A C 1
ATOM 801 O O . VAL A 1 102 ? -9.448 4.723 0.656 1.00 97.19 102 VAL A O 1
ATOM 804 N N . GLU A 1 103 ? -9.991 6.904 0.575 1.00 97.06 103 GLU A N 1
ATOM 805 C CA . GLU A 1 103 ? -9.241 7.255 -0.632 1.00 97.06 103 GLU A CA 1
ATOM 806 C C . GLU A 1 103 ? -8.047 8.136 -0.231 1.00 97.06 103 GLU A C 1
ATOM 808 O O . GLU A 1 103 ? -8.216 9.202 0.364 1.00 97.06 103 GLU A O 1
ATOM 813 N N . MET A 1 104 ? -6.836 7.695 -0.561 1.00 96.38 104 MET A N 1
ATOM 814 C CA . MET A 1 104 ? -5.579 8.366 -0.238 1.00 96.38 104 MET A CA 1
ATOM 815 C C . MET A 1 104 ? -4.979 8.996 -1.492 1.00 96.38 104 MET A C 1
ATOM 817 O O . MET A 1 104 ? -4.336 8.291 -2.282 1.00 96.38 104 MET A O 1
ATOM 821 N N . PRO A 1 105 ? -5.146 10.314 -1.697 1.00 96.31 105 PRO A N 1
ATOM 822 C CA . PRO A 1 105 ? -4.464 11.003 -2.776 1.00 96.31 105 PRO A CA 1
ATOM 823 C C . PRO A 1 105 ? -2.955 11.030 -2.512 1.00 96.31 105 PRO A C 1
ATOM 825 O O . PRO A 1 105 ? -2.489 11.364 -1.424 1.00 96.31 105 PRO A O 1
ATOM 828 N N . PHE A 1 106 ? -2.182 10.730 -3.546 1.00 96.56 106 PHE A N 1
ATOM 829 C CA . PHE A 1 106 ? -0.733 10.682 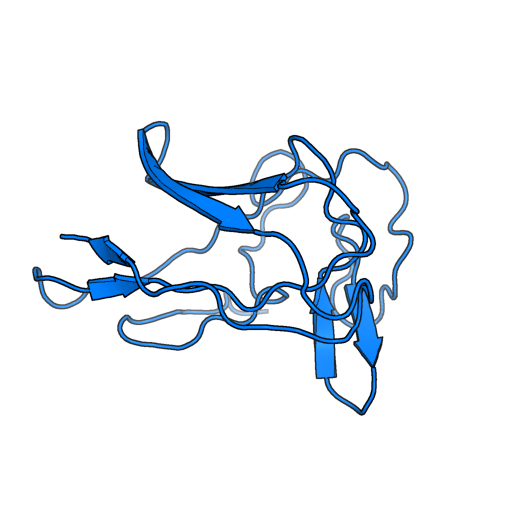-3.519 1.00 96.56 106 PHE A CA 1
ATOM 830 C C . PHE A 1 106 ? -0.139 11.351 -4.761 1.00 96.56 106 PHE A C 1
ATOM 832 O O . PHE A 1 106 ? -0.516 11.081 -5.907 1.00 96.56 106 PHE A O 1
ATOM 839 N N . LEU A 1 107 ? 0.830 12.228 -4.519 1.00 96.50 107 LEU A N 1
ATOM 840 C CA . LEU A 1 107 ? 1.718 12.796 -5.521 1.00 96.50 107 LEU A CA 1
ATOM 841 C C . LEU A 1 107 ? 3.121 12.767 -4.924 1.00 96.50 107 LEU A C 1
ATOM 843 O O . LEU A 1 107 ? 3.380 13.484 -3.962 1.00 96.50 107 LEU A O 1
ATOM 847 N N . SER A 1 108 ? 4.001 11.940 -5.490 1.00 96.25 108 SER A N 1
ATOM 848 C CA . SER A 1 108 ? 5.377 11.819 -5.005 1.00 96.25 108 SER A CA 1
ATOM 849 C C . SER A 1 108 ? 6.099 13.158 -5.120 1.00 96.25 108 SER A C 1
ATOM 851 O O . SER A 1 108 ? 6.108 13.770 -6.194 1.00 96.25 108 SER A O 1
ATOM 853 N N . SER A 1 109 ? 6.731 13.597 -4.033 1.00 96.12 109 SER A N 1
ATOM 854 C CA . SER A 1 109 ? 7.530 14.825 -4.031 1.00 96.12 109 SER A CA 1
ATOM 855 C C . SER A 1 109 ? 8.845 14.667 -4.800 1.00 96.12 109 SER A C 1
ATOM 857 O O . SER A 1 109 ? 9.400 15.642 -5.309 1.00 96.12 109 SER A O 1
ATOM 859 N N . THR A 1 110 ? 9.324 13.428 -4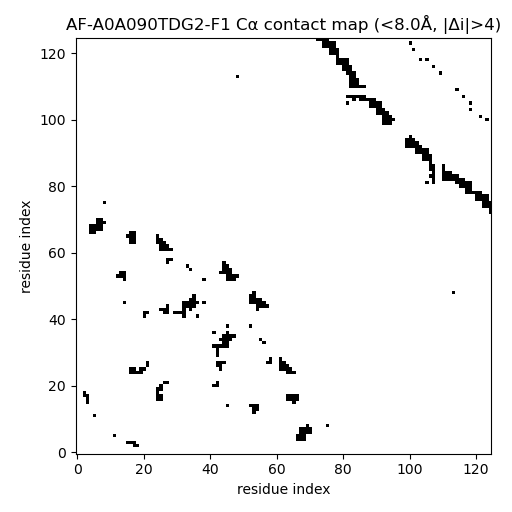.922 1.00 94.00 110 THR A N 1
ATOM 860 C CA . THR A 1 110 ? 10.596 13.092 -5.572 1.00 94.00 110 THR A CA 1
ATOM 861 C C . THR A 1 110 ? 10.435 12.723 -7.042 1.00 94.00 110 THR A C 1
ATOM 863 O O . THR A 1 110 ? 11.392 12.834 -7.806 1.00 94.00 110 THR A O 1
ATOM 866 N N . GLY A 1 111 ? 9.233 12.305 -7.454 1.00 93.94 111 GLY A N 1
ATOM 867 C CA . GLY A 1 111 ? 8.979 11.830 -8.812 1.00 93.94 111 GLY A CA 1
ATOM 868 C C . GLY A 1 111 ? 9.701 10.519 -9.134 1.00 93.94 111 GLY A C 1
ATOM 869 O O . GLY A 1 111 ? 9.882 10.209 -10.308 1.00 93.94 111 GLY A O 1
ATOM 870 N N . GLU A 1 112 ? 10.116 9.753 -8.122 1.00 92.38 112 GLU A N 1
ATOM 871 C CA . GLU A 1 112 ? 10.826 8.486 -8.279 1.00 92.38 112 GLU A CA 1
ATOM 872 C C . GLU A 1 112 ? 10.002 7.320 -7.723 1.00 92.38 112 GLU A C 1
ATOM 874 O O . GLU A 1 112 ? 9.420 7.381 -6.644 1.00 92.38 112 GLU A O 1
ATOM 879 N N . THR A 1 113 ? 9.959 6.206 -8.455 1.00 89.56 113 THR A N 1
ATOM 880 C CA . THR A 1 113 ? 9.160 5.020 -8.080 1.00 89.56 113 THR A CA 1
ATOM 881 C C . THR A 1 113 ? 9.740 4.230 -6.911 1.00 89.56 113 THR A C 1
ATOM 883 O O . THR A 1 113 ? 9.046 3.393 -6.356 1.00 89.56 113 THR A O 1
ATOM 886 N N . ARG A 1 114 ? 11.012 4.455 -6.565 1.00 91.06 114 ARG A N 1
ATOM 887 C CA . ARG A 1 114 ? 11.739 3.722 -5.511 1.00 91.06 114 ARG A CA 1
ATOM 888 C C . ARG A 1 114 ? 12.172 4.614 -4.350 1.00 91.06 114 ARG A C 1
ATOM 890 O O . ARG A 1 114 ? 13.014 4.215 -3.556 1.00 91.06 114 ARG A O 1
ATOM 897 N N . ASN A 1 115 ? 11.622 5.822 -4.274 1.00 92.94 115 ASN A N 1
ATOM 898 C CA . ASN A 1 115 ? 11.785 6.693 -3.124 1.00 92.94 115 ASN A CA 1
ATOM 899 C C . ASN A 1 115 ? 10.415 6.849 -2.462 1.00 92.94 115 ASN A C 1
ATOM 901 O O . ASN A 1 115 ? 9.567 7.597 -2.951 1.00 92.94 115 ASN A O 1
ATOM 905 N N . PHE A 1 116 ? 10.180 6.038 -1.431 1.00 94.62 116 PHE A N 1
ATOM 906 C CA . PHE A 1 116 ? 8.876 5.913 -0.797 1.00 94.62 116 PHE A CA 1
ATOM 907 C C . PHE A 1 116 ? 8.651 7.022 0.225 1.00 94.62 116 PHE A C 1
ATOM 909 O O . PHE A 1 116 ? 9.514 7.329 1.045 1.00 94.62 116 PHE A O 1
ATOM 916 N N . GLU A 1 117 ? 7.455 7.590 0.191 1.00 96.12 117 GLU A N 1
ATOM 917 C CA . GLU A 1 117 ? 6.978 8.614 1.110 1.00 96.12 117 GLU A CA 1
ATOM 918 C C . GLU A 1 117 ? 5.712 8.087 1.789 1.00 96.12 117 GLU A C 1
ATOM 920 O O . GLU A 1 117 ? 4.853 7.486 1.138 1.00 96.12 117 GLU A O 1
ATOM 925 N N . GLN A 1 118 ? 5.593 8.297 3.098 1.00 96.50 118 GLN A N 1
ATOM 926 C CA . GLN A 1 118 ? 4.393 7.914 3.832 1.00 96.50 118 GLN A CA 1
ATOM 927 C C . GLN A 1 118 ? 3.254 8.894 3.516 1.00 96.50 118 GLN A C 1
ATOM 929 O O . GLN A 1 118 ? 3.446 10.114 3.539 1.00 96.50 118 GLN A O 1
ATOM 934 N N . THR A 1 119 ? 2.061 8.374 3.231 1.00 96.56 119 THR A N 1
ATOM 935 C CA . THR A 1 119 ? 0.850 9.193 3.096 1.00 96.56 119 THR A CA 1
ATOM 936 C C . THR A 1 119 ? 0.487 9.854 4.425 1.00 96.56 119 THR A C 1
ATOM 938 O O . THR A 1 119 ? 0.938 9.445 5.496 1.00 96.56 119 THR A O 1
ATOM 941 N N . GLN A 1 120 ? -0.385 10.865 4.375 1.00 94.38 120 GLN A N 1
ATOM 942 C CA . GLN A 1 120 ? -1.001 11.365 5.603 1.00 94.38 120 GLN A CA 1
ATOM 943 C C . GLN A 1 120 ? -1.784 10.229 6.290 1.00 94.38 120 GLN A C 1
ATOM 945 O O . GLN A 1 120 ? -2.463 9.472 5.590 1.00 94.38 120 GLN A O 1
ATOM 950 N N . PRO A 1 121 ? -1.690 10.089 7.625 1.00 96.12 121 PRO A N 1
ATOM 951 C CA . PRO A 1 121 ? -2.497 9.122 8.354 1.00 96.12 121 PRO A CA 1
ATOM 952 C C . PRO A 1 121 ? -3.990 9.451 8.275 1.00 96.12 121 PRO A C 1
ATOM 954 O O . PRO A 1 121 ? -4.390 10.616 8.353 1.00 96.12 121 PRO A O 1
ATOM 957 N N . HIS A 1 122 ? -4.813 8.412 8.176 1.00 96.81 122 HIS A N 1
ATOM 958 C CA . HIS A 1 122 ? -6.267 8.501 8.210 1.00 96.81 122 HIS A CA 1
ATOM 959 C C . HIS A 1 122 ? -6.817 7.695 9.380 1.00 96.81 122 HIS A C 1
ATOM 961 O O . HIS A 1 122 ? -6.493 6.520 9.535 1.00 96.81 122 HIS A O 1
ATOM 967 N N . THR A 1 123 ? -7.653 8.327 10.199 1.00 97.25 123 THR A N 1
ATOM 968 C CA . THR A 1 123 ? -8.314 7.664 11.323 1.00 97.25 123 THR A CA 1
ATOM 969 C C . THR A 1 123 ? -9.547 6.908 10.834 1.00 97.25 123 THR A C 1
ATOM 971 O O . THR A 1 123 ? -10.469 7.513 10.286 1.00 97.25 123 THR A O 1
ATOM 974 N N . LEU A 1 124 ? -9.562 5.600 11.060 1.00 95.25 124 LEU A N 1
ATOM 975 C CA . LEU A 1 124 ? -10.645 4.667 10.752 1.00 95.25 124 LEU A CA 1
ATOM 976 C C . LEU A 1 124 ? -11.203 4.100 12.063 1.00 95.25 124 LEU A C 1
ATOM 978 O O . LEU A 1 124 ? -10.492 4.114 13.065 1.00 95.25 124 LEU A O 1
ATOM 982 N N . PHE A 1 125 ? -12.453 3.636 12.068 1.00 91.88 125 PHE A N 1
ATOM 983 C CA . PHE A 1 125 ? -13.078 2.929 13.193 1.00 91.88 125 PHE A CA 1
ATOM 984 C C . PHE A 1 125 ? -13.457 1.516 12.767 1.00 91.88 125 PHE A C 1
ATOM 986 O O . PHE A 1 125 ? -13.942 1.401 11.619 1.00 91.88 125 PHE A O 1
#

pLDDT: mean 89.61, std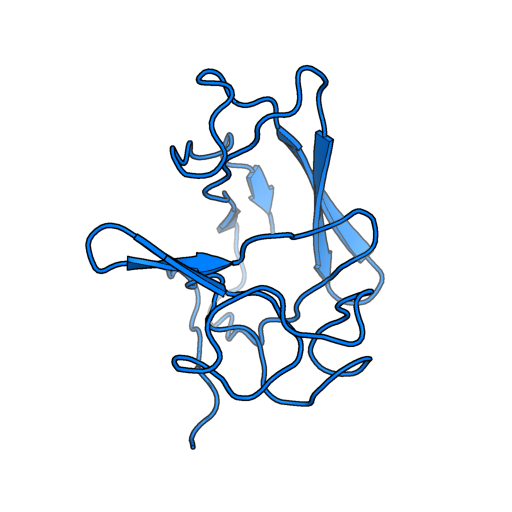 10.12, range [52.03, 97.5]

Foldseek 3Di:
DDQPEAEPPDDDAQLRFGDDADPPFKHDPDPDQPADCPSPVGNFHWYDDPNDIHGPPDDPPIDGHHDYHYPDDDKDKDKDWFAALDPDWDWDFDDDVPRTQDIFTDDDPVSGRPRTDITDIDIGD

Solvent-accessible surface area (backbone atoms only — not comparable to full-atom values): 8045 Å² total; per-residue (Å²): 133,81,76,71,81,42,57,59,92,65,90,78,62,76,77,57,44,45,84,68,50,78,82,69,17,30,35,56,94,52,95,61,49,87,39,53,62,85,81,52,92,55,53,67,29,26,45,77,57,97,90,39,77,40,67,40,88,82,50,95,91,47,51,69,40,69,66,70,44,72,88,66,92,57,78,44,77,47,67,51,75,45,42,26,64,50,97,53,78,45,70,52,72,46,63,59,85,94,43,77,76,45,76,45,77,45,60,46,91,80,45,34,62,88,57,66,45,72,48,80,71,43,84,44,112

Mean predicted aligned error: 4.59 Å

InterPro domains:
  IPR005084 Carbohydrate binding module family 6 [PF03422] (43-120)
  IPR008979 Galactose-binding-like domain superfamily [SSF49785] (6-118)

Radius of gyration: 14.71 Å; Cα contacts (8 Å, |Δi|>4): 208; chains: 1; bounding box: 36×37×37 Å

Nearest PDB structures (foldseek):
  7yny-assembly1_H  TM=2.171E-01  e=6.635E-01  Helicoverpa armigera nucleopolyhedrovirus
  9imp-assembly1_B-3  TM=1.961E-01  e=8.770E+00  Rattus norvegicus
  6bf4-assembly1_B  TM=1.787E-01  e=7.778E+00  Homo sapiens

Organism: NCBI:txid990268